Protein AF-A0A9X3CDD6-F1 (afdb_monomer_lite)

pLDDT: mean 77.13, std 16.92, range [41.84, 98.0]

Foldseek 3Di:
DPDVVPVVVVVPDPPPLLDKDKDFDPDQDFDDDQVSVQVVCCVPPVVFPDKDFDDKDADQFGIKTKIWGDDPNHTDLQWIKIFGAGNRRGTGMMITRHDQNDDDVNHRDDPPCSVDVPPPDPPDDPPLVQFDFDFDFDFDDDVDVCVVVVHDDDPDDDDDPVVDPDDDDTDTDGDGDGHHD

Sequence (181 aa):
MSKLCSAIALSIVSLPALCGEWDYPAGNETVSDSAAAENYVEIHYPELEGVSHRYTTESHLGFQYNFDITDDGEYKHQRTIVVHTDKSGLVQRIYKSFADTILINGEPSTSAELEAPRRLKAEEPPELSSGTLVTATVNIVDPDLRTMDKMDAPDSPWTDVSDYPNAAQFNDAEVEVLARV

Radius of gyration: 28.82 Å; chains: 1; bounding box: 64×60×73 Å

Secondary structure (DSSP, 8-state):
--SSSSSSTTSS------PPEEE---S--B--SHHHHHHHHHHH-TT-SEEEEEEEEEETTEEEEEEEEEETTEEEEEEEEEEEE-TT-BEEEEEEE-S---EETTEEP--HHHHS------SSSPPTTTSEEEEEEEEE--S-HHHHTTPPPPSS---SGGGSSS---PEEEEEEEEE--

Structure (mmCIF, N/CA/C/O backbone):
data_AF-A0A9X3CDD6-F1
#
_entry.id   AF-A0A9X3CDD6-F1
#
loop_
_atom_site.group_PDB
_atom_site.id
_atom_site.type_symbol
_atom_site.label_atom_id
_atom_site.label_alt_id
_atom_site.label_comp_id
_atom_site.label_asym_id
_atom_site.label_entity_id
_atom_site.label_seq_id
_atom_site.pdbx_PDB_ins_code
_atom_site.Cartn_x
_atom_site.Cartn_y
_atom_site.Cartn_z
_atom_site.occupancy
_atom_site.B_iso_or_equiv
_atom_site.auth_seq_id
_atom_site.auth_comp_id
_atom_site.auth_asym_id
_atom_site.auth_atom_id
_atom_site.pdbx_PDB_model_num
ATOM 1 N N . MET A 1 1 ? 23.850 -50.159 -20.292 1.00 47.03 1 MET A N 1
ATOM 2 C CA . MET A 1 1 ? 23.755 -48.681 -20.308 1.00 47.03 1 MET A CA 1
ATOM 3 C C . MET A 1 1 ? 22.336 -48.282 -20.691 1.00 47.03 1 MET A C 1
ATOM 5 O O . MET A 1 1 ? 22.040 -48.304 -21.869 1.00 47.03 1 MET A O 1
ATOM 9 N N . SER A 1 2 ? 21.436 -48.029 -19.732 1.00 51.66 2 SER A N 1
ATOM 10 C CA . SER A 1 2 ? 20.083 -47.492 -20.028 1.00 51.66 2 SER A CA 1
ATOM 11 C C . SER A 1 2 ? 19.316 -47.067 -18.759 1.00 51.66 2 SER A C 1
ATOM 13 O O . SER A 1 2 ? 18.102 -47.217 -18.673 1.00 51.66 2 SER A O 1
ATOM 15 N N . LYS A 1 3 ? 20.008 -46.605 -17.711 1.00 46.38 3 LYS A N 1
ATOM 16 C CA . LYS A 1 3 ? 19.346 -46.042 -16.514 1.00 46.38 3 LYS A CA 1
ATOM 17 C C . LYS A 1 3 ? 19.830 -44.636 -16.150 1.00 46.38 3 LYS A C 1
ATOM 19 O O . LYS A 1 3 ? 19.277 -44.036 -15.242 1.00 46.38 3 LYS A O 1
ATOM 24 N N . LEU A 1 4 ? 20.803 -44.089 -16.891 1.00 43.09 4 LEU A N 1
ATOM 25 C CA . LEU A 1 4 ? 21.252 -42.702 -16.725 1.00 43.09 4 LEU A CA 1
ATOM 26 C C . LEU A 1 4 ? 20.415 -41.688 -17.525 1.00 43.09 4 LEU A C 1
ATOM 28 O O . LEU A 1 4 ? 20.396 -40.517 -17.172 1.00 43.09 4 LEU A O 1
ATOM 32 N N . CYS A 1 5 ? 19.696 -42.115 -18.569 1.00 45.00 5 CYS A N 1
ATOM 33 C CA . CYS A 1 5 ? 18.954 -41.183 -19.428 1.00 45.00 5 CYS A CA 1
ATOM 34 C C . CYS A 1 5 ? 17.586 -40.761 -18.866 1.00 45.00 5 CYS A C 1
ATOM 36 O O . CYS A 1 5 ? 17.024 -39.786 -19.348 1.00 45.00 5 CYS A O 1
ATOM 38 N N . SER A 1 6 ? 17.054 -41.441 -17.843 1.00 48.88 6 SER A N 1
ATOM 39 C CA . SER A 1 6 ? 15.728 -41.110 -17.290 1.00 48.88 6 SER A CA 1
ATOM 40 C C . SER A 1 6 ? 15.746 -40.015 -16.221 1.00 48.88 6 SER A C 1
ATOM 42 O O . SER A 1 6 ? 14.709 -39.413 -15.978 1.00 48.88 6 SER A O 1
ATOM 44 N N . ALA A 1 7 ? 16.894 -39.729 -15.596 1.00 44.03 7 ALA A N 1
ATOM 45 C CA . ALA A 1 7 ? 16.981 -38.717 -14.536 1.00 44.03 7 ALA A CA 1
ATOM 46 C C . ALA A 1 7 ? 17.206 -37.286 -15.066 1.00 44.03 7 ALA A C 1
ATOM 48 O O . ALA A 1 7 ? 16.973 -36.330 -14.339 1.00 44.03 7 ALA A O 1
ATOM 49 N N . ILE A 1 8 ? 17.618 -37.132 -16.331 1.00 50.69 8 ILE A N 1
ATOM 50 C CA . ILE A 1 8 ? 17.860 -35.821 -16.970 1.00 50.69 8 ILE A CA 1
ATOM 51 C C . ILE A 1 8 ? 16.583 -35.281 -17.647 1.00 50.69 8 ILE A C 1
ATOM 53 O O . ILE A 1 8 ? 16.445 -34.085 -17.875 1.00 50.69 8 ILE A O 1
ATOM 57 N N . ALA A 1 9 ? 15.598 -36.140 -17.925 1.00 48.00 9 ALA A N 1
ATOM 58 C CA . ALA A 1 9 ? 14.339 -35.719 -18.543 1.00 48.00 9 ALA A CA 1
ATOM 59 C C . ALA A 1 9 ? 13.386 -34.992 -17.570 1.00 48.00 9 ALA A C 1
ATOM 61 O O . ALA A 1 9 ? 12.450 -34.342 -18.022 1.00 48.00 9 ALA A O 1
ATOM 62 N N . LEU A 1 10 ? 13.628 -35.067 -16.254 1.00 45.59 10 LEU A N 1
ATOM 63 C CA . LEU A 1 10 ? 12.810 -34.410 -15.224 1.00 45.59 10 LEU A CA 1
ATOM 64 C C . LEU A 1 10 ? 13.442 -33.117 -14.673 1.00 45.59 10 LEU A C 1
ATOM 66 O O . LEU A 1 10 ? 13.078 -32.665 -13.594 1.00 45.59 10 LEU A O 1
ATOM 70 N N . SER A 1 11 ? 14.409 -32.534 -15.385 1.00 45.50 11 SER A N 1
ATOM 71 C CA . SER A 1 11 ? 15.000 -31.225 -15.061 1.00 45.50 11 SER A CA 1
ATOM 72 C C . SER A 1 11 ? 14.693 -30.159 -16.117 1.00 45.50 11 SER A C 1
ATOM 74 O O . SER A 1 11 ? 15.300 -29.092 -16.115 1.00 45.50 11 SER A O 1
ATOM 76 N N . ILE A 1 12 ? 13.780 -30.444 -17.049 1.00 51.97 12 ILE A N 1
ATOM 77 C CA . ILE A 1 12 ? 13.442 -29.544 -18.150 1.00 51.97 12 ILE A CA 1
ATOM 78 C C . ILE A 1 12 ? 12.072 -28.923 -17.850 1.00 51.97 12 ILE A C 1
ATOM 80 O O . ILE A 1 12 ? 11.043 -29.586 -17.931 1.00 51.97 12 ILE A O 1
ATOM 84 N N . VAL A 1 13 ? 12.118 -27.624 -17.527 1.00 51.47 13 VAL A N 1
ATOM 85 C CA . VAL A 1 13 ? 11.004 -26.667 -17.389 1.00 51.47 13 VAL A CA 1
ATOM 86 C C . VAL A 1 13 ? 10.286 -26.640 -16.029 1.00 51.47 13 VAL A C 1
ATOM 88 O O . VAL A 1 13 ? 9.064 -26.709 -15.951 1.00 51.47 13 VAL A O 1
ATOM 91 N N . SER A 1 14 ? 11.018 -26.396 -14.939 1.00 41.84 14 SER A N 1
ATOM 92 C CA . SER A 1 14 ? 10.481 -25.479 -13.924 1.00 41.84 14 SER A CA 1
ATOM 93 C C . SER A 1 14 ? 10.740 -24.060 -14.432 1.00 41.84 14 SER A C 1
ATOM 95 O O . SER A 1 14 ? 11.769 -23.464 -14.114 1.00 41.84 14 SER A O 1
ATOM 97 N N . LEU A 1 15 ? 9.867 -23.539 -15.301 1.00 50.75 15 LEU A N 1
ATOM 98 C CA . LEU A 1 15 ? 9.851 -22.092 -15.515 1.00 50.75 15 LEU A CA 1
ATOM 99 C C . LEU A 1 15 ? 9.583 -21.481 -14.138 1.00 50.75 15 LEU A C 1
ATOM 101 O O . LEU A 1 15 ? 8.607 -21.898 -13.504 1.00 50.75 15 LEU A O 1
ATOM 105 N N . PRO A 1 16 ? 10.439 -20.580 -13.627 1.00 47.03 16 PRO A N 1
ATOM 106 C CA . PRO A 1 16 ? 10.071 -19.833 -12.442 1.00 47.03 16 PRO A CA 1
ATOM 107 C C . PRO A 1 16 ? 8.753 -19.144 -12.783 1.00 47.03 16 PRO A C 1
ATOM 109 O O . PRO A 1 16 ? 8.671 -18.384 -13.748 1.00 47.03 16 PRO A O 1
ATOM 112 N N . ALA A 1 17 ? 7.694 -19.470 -12.045 1.00 47.78 17 ALA A N 1
ATOM 113 C CA . ALA A 1 17 ? 6.556 -18.580 -11.992 1.00 47.78 17 ALA A CA 1
ATOM 114 C C . ALA A 1 17 ? 7.130 -17.269 -11.450 1.00 47.78 17 ALA A C 1
ATOM 116 O O . ALA A 1 17 ? 7.539 -17.223 -10.292 1.00 47.78 17 ALA A O 1
ATOM 117 N N . LEU A 1 18 ? 7.273 -16.265 -12.316 1.00 58.97 18 LEU A N 1
ATOM 118 C CA . LEU A 1 18 ? 7.696 -14.921 -11.940 1.00 58.97 18 LEU A CA 1
ATOM 119 C C . LEU A 1 18 ? 6.537 -14.316 -11.147 1.00 58.97 18 LEU A C 1
ATOM 121 O O . LEU A 1 18 ? 5.668 -13.644 -11.693 1.00 58.97 18 LEU A O 1
ATOM 125 N N . CYS A 1 19 ? 6.437 -14.707 -9.880 1.00 64.00 19 CYS A N 1
ATOM 126 C CA . CYS A 1 19 ? 5.509 -14.133 -8.929 1.00 64.00 19 CYS A CA 1
ATOM 127 C C . CYS A 1 19 ? 6.158 -12.916 -8.270 1.00 64.00 19 CYS A C 1
ATOM 129 O O . CYS A 1 19 ? 7.361 -12.694 -8.397 1.00 64.00 19 CYS A O 1
ATOM 131 N N . GLY A 1 20 ? 5.353 -12.130 -7.559 1.00 81.00 20 GLY A N 1
ATOM 132 C CA . GLY A 1 20 ? 5.891 -11.041 -6.761 1.00 81.00 20 GLY A CA 1
ATOM 133 C C . GLY A 1 20 ? 6.902 -11.542 -5.726 1.00 81.00 20 GLY A C 1
ATOM 134 O O . GLY A 1 20 ? 6.662 -12.524 -5.019 1.00 81.00 20 GLY A O 1
ATOM 135 N N . GLU A 1 21 ? 8.024 -10.843 -5.642 1.00 89.38 21 GLU A N 1
ATOM 136 C CA . GLU A 1 21 ? 9.136 -11.111 -4.741 1.00 89.38 21 GLU A CA 1
ATOM 137 C C . GLU A 1 21 ? 9.095 -10.168 -3.532 1.00 89.38 21 GLU A C 1
ATOM 139 O O . GLU A 1 21 ? 8.518 -9.077 -3.581 1.00 89.38 21 GLU A O 1
ATOM 144 N N . TRP A 1 22 ? 9.727 -10.600 -2.439 1.00 92.50 22 TRP A N 1
ATOM 145 C CA . TRP A 1 22 ? 9.882 -9.810 -1.220 1.00 92.50 22 TRP A CA 1
ATOM 146 C C . TRP A 1 22 ? 11.357 -9.605 -0.903 1.00 92.50 22 TRP A C 1
ATOM 148 O O . TRP A 1 22 ? 12.066 -10.576 -0.632 1.00 92.50 22 TRP A O 1
ATOM 158 N N . ASP A 1 23 ? 11.777 -8.347 -0.840 1.00 93.31 23 ASP A N 1
ATOM 159 C CA . ASP A 1 23 ? 13.086 -7.964 -0.322 1.00 93.31 23 ASP A CA 1
ATOM 160 C C . ASP A 1 23 ? 12.955 -7.477 1.128 1.00 93.31 23 ASP A C 1
ATOM 162 O O . ASP A 1 23 ? 11.988 -6.805 1.499 1.00 93.31 23 ASP A O 1
ATOM 166 N N . TYR A 1 24 ? 13.949 -7.805 1.954 1.00 92.44 24 TYR A N 1
ATOM 167 C CA . TYR A 1 24 ? 14.032 -7.409 3.363 1.00 92.44 24 TYR A CA 1
ATOM 168 C C . TYR A 1 24 ? 15.339 -6.641 3.587 1.00 92.44 24 TYR A C 1
ATOM 170 O O . TYR A 1 24 ? 16.375 -7.268 3.831 1.00 92.44 24 TYR A O 1
ATOM 178 N N . PRO A 1 25 ? 15.332 -5.303 3.459 1.00 89.56 25 PRO A N 1
ATOM 179 C CA . PRO A 1 25 ? 16.531 -4.499 3.643 1.00 89.56 25 PRO A CA 1
ATOM 180 C C . PRO A 1 25 ? 17.111 -4.700 5.037 1.00 89.56 25 PRO A C 1
ATOM 182 O O . PRO A 1 25 ? 16.404 -4.634 6.038 1.00 89.56 25 PRO A O 1
ATOM 185 N N . ALA A 1 26 ? 18.421 -4.915 5.108 1.00 77.19 26 ALA A N 1
ATOM 186 C CA . ALA A 1 26 ? 19.133 -5.025 6.380 1.00 77.19 26 ALA A CA 1
ATOM 187 C C . ALA A 1 26 ? 19.512 -3.652 6.980 1.00 77.19 26 ALA A C 1
ATOM 189 O O . ALA A 1 26 ? 20.134 -3.597 8.040 1.00 77.19 26 ALA A O 1
ATOM 190 N N . GLY A 1 27 ? 19.217 -2.556 6.271 1.00 76.31 27 GLY A N 1
ATOM 191 C CA . GLY A 1 27 ? 19.628 -1.196 6.616 1.00 76.31 27 GLY A CA 1
ATOM 192 C C . GLY A 1 27 ? 18.634 -0.453 7.508 1.00 76.31 27 GLY A C 1
ATOM 193 O O . GLY A 1 27 ? 17.473 -0.828 7.619 1.00 76.31 27 GLY A O 1
ATOM 194 N N . ASN A 1 28 ? 19.099 0.654 8.096 1.00 86.25 28 ASN A N 1
ATOM 195 C CA . ASN A 1 28 ? 18.268 1.564 8.892 1.00 86.25 28 ASN A CA 1
ATOM 196 C C . ASN A 1 28 ? 17.817 2.796 8.090 1.00 86.25 28 ASN A C 1
ATOM 198 O O . ASN A 1 28 ? 17.765 3.909 8.616 1.00 86.25 28 ASN A O 1
ATOM 202 N N . GLU A 1 29 ? 17.575 2.615 6.796 1.00 94.12 29 GLU A N 1
ATOM 203 C CA . GLU A 1 29 ? 17.144 3.703 5.925 1.00 94.12 29 GLU A CA 1
ATOM 204 C C . GLU A 1 29 ? 15.708 4.099 6.253 1.00 94.12 29 GLU A C 1
ATOM 206 O O . GLU A 1 29 ? 14.838 3.251 6.467 1.00 94.12 29 GLU A O 1
ATOM 211 N N . THR A 1 30 ? 15.470 5.404 6.311 1.00 95.44 30 THR A N 1
ATOM 212 C CA . THR A 1 30 ? 14.158 5.960 6.608 1.00 95.44 30 THR A CA 1
ATOM 213 C C . THR A 1 30 ? 13.633 6.756 5.427 1.00 95.44 30 THR A C 1
ATOM 215 O O . THR A 1 30 ? 14.368 7.463 4.741 1.00 95.44 30 THR A O 1
ATOM 218 N N . VAL A 1 31 ? 12.328 6.652 5.216 1.00 95.94 31 VAL A N 1
ATOM 219 C CA . VAL A 1 31 ? 11.577 7.375 4.193 1.00 95.94 31 VAL A CA 1
ATOM 220 C C . VAL A 1 31 ? 10.363 8.013 4.848 1.00 95.94 31 VAL A C 1
ATOM 222 O O . VAL A 1 31 ? 9.486 7.340 5.393 1.00 95.94 31 VAL A O 1
ATOM 225 N N . SER A 1 32 ? 10.360 9.345 4.843 1.00 92.12 32 SER A N 1
ATOM 226 C CA . SER A 1 32 ? 9.392 10.187 5.552 1.00 92.12 32 SER A CA 1
ATOM 227 C C . SER A 1 32 ? 8.158 10.543 4.730 1.00 92.12 32 SER A C 1
ATOM 229 O O . SER A 1 32 ? 7.157 10.974 5.297 1.00 92.12 32 SER A O 1
ATOM 231 N N . ASP A 1 33 ? 8.234 10.402 3.409 1.00 95.31 33 ASP A N 1
ATOM 232 C CA . ASP A 1 33 ? 7.209 10.838 2.468 1.00 95.31 33 ASP A CA 1
ATOM 233 C C . ASP A 1 33 ? 7.355 10.123 1.114 1.00 95.31 33 ASP A C 1
ATOM 235 O O . ASP A 1 33 ? 8.265 9.316 0.906 1.00 95.31 33 ASP A O 1
ATOM 239 N N . SER A 1 34 ? 6.429 10.406 0.194 1.00 95.44 34 SER A N 1
ATOM 240 C CA . SER A 1 34 ? 6.387 9.781 -1.129 1.00 95.44 34 SER A CA 1
ATOM 241 C C . SER A 1 34 ? 7.589 10.125 -2.005 1.00 95.44 34 SER A C 1
ATOM 243 O O . SER A 1 34 ? 8.035 9.255 -2.742 1.00 95.44 34 SER A O 1
ATOM 245 N N . ALA A 1 35 ? 8.134 11.343 -1.918 1.00 96.62 35 ALA A N 1
ATOM 246 C CA . ALA A 1 35 ? 9.286 11.749 -2.724 1.00 96.62 35 ALA A CA 1
ATOM 247 C C . ALA A 1 35 ? 10.563 11.046 -2.246 1.00 96.62 35 ALA A C 1
ATOM 249 O O . ALA A 1 35 ? 11.351 10.555 -3.051 1.00 96.62 35 ALA A O 1
ATOM 250 N N . ALA A 1 36 ? 10.739 10.933 -0.928 1.00 97.19 36 ALA A N 1
ATOM 251 C CA . ALA A 1 36 ? 11.817 10.151 -0.345 1.00 97.19 36 ALA A CA 1
ATOM 252 C C . ALA A 1 36 ? 11.687 8.663 -0.715 1.00 97.19 36 ALA A C 1
ATOM 254 O O . ALA A 1 36 ? 12.690 8.021 -1.018 1.00 97.19 36 ALA A O 1
ATOM 255 N N . ALA A 1 37 ? 10.465 8.118 -0.705 1.00 97.25 37 ALA A N 1
ATOM 256 C CA . ALA A 1 37 ? 10.203 6.735 -1.093 1.00 97.25 37 ALA A CA 1
ATOM 2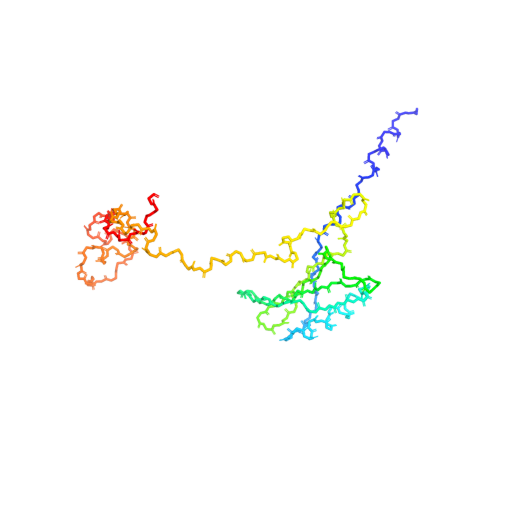57 C C . ALA A 1 37 ? 10.465 6.475 -2.585 1.00 97.25 37 ALA A C 1
ATOM 259 O O . ALA A 1 37 ? 11.008 5.427 -2.917 1.00 97.25 37 ALA A O 1
ATOM 260 N N . GLU A 1 38 ? 10.141 7.422 -3.467 1.00 97.00 38 GLU A N 1
ATOM 261 C CA . GLU A 1 38 ? 10.470 7.347 -4.897 1.00 97.00 38 GLU A CA 1
ATOM 262 C C . GLU A 1 38 ? 11.986 7.304 -5.105 1.00 97.00 38 GLU A C 1
ATOM 264 O O . GLU A 1 38 ? 12.502 6.351 -5.682 1.00 97.00 38 GLU A O 1
ATOM 269 N N . ASN A 1 39 ? 12.714 8.246 -4.500 1.00 96.50 39 ASN A N 1
ATOM 270 C CA . ASN A 1 39 ? 14.176 8.280 -4.552 1.00 96.50 39 ASN A CA 1
ATOM 271 C C . ASN A 1 39 ? 14.817 7.016 -3.941 1.00 96.50 39 ASN A C 1
ATOM 273 O O . ASN A 1 39 ? 15.848 6.550 -4.417 1.00 96.50 39 ASN A O 1
ATOM 277 N N . TYR A 1 40 ? 14.218 6.430 -2.898 1.00 96.88 40 TYR A N 1
ATOM 278 C CA . TYR A 1 40 ? 14.658 5.137 -2.367 1.00 96.88 40 TYR A CA 1
ATOM 279 C C . TYR A 1 40 ? 14.555 4.038 -3.433 1.00 96.88 40 TYR A C 1
ATOM 281 O O . TYR A 1 40 ? 15.507 3.286 -3.632 1.00 96.88 40 TYR A O 1
ATOM 289 N N . VAL A 1 41 ? 13.429 3.954 -4.148 1.00 96.81 41 VAL A N 1
ATOM 290 C CA . VAL A 1 41 ? 13.260 2.965 -5.220 1.00 96.81 41 VAL A CA 1
ATOM 291 C C . VAL A 1 41 ? 14.271 3.195 -6.344 1.00 96.81 41 VAL A C 1
ATOM 293 O O . VAL A 1 41 ? 14.924 2.240 -6.749 1.00 96.81 41 VAL A O 1
ATOM 296 N N . GLU A 1 42 ? 14.460 4.435 -6.797 1.00 95.06 42 GLU A N 1
ATOM 297 C CA . GLU A 1 42 ? 15.414 4.768 -7.868 1.00 95.06 42 GLU A CA 1
ATOM 298 C C . GLU A 1 42 ? 16.861 4.376 -7.524 1.00 95.06 42 GLU A C 1
ATOM 300 O O . GLU A 1 42 ? 17.617 3.934 -8.389 1.00 95.06 42 GLU A O 1
ATOM 305 N N . ILE A 1 43 ? 17.256 4.511 -6.254 1.00 95.00 43 ILE A N 1
ATOM 306 C CA . ILE A 1 43 ? 18.601 4.149 -5.788 1.00 95.00 43 ILE A CA 1
ATOM 307 C C . ILE A 1 43 ? 18.785 2.629 -5.713 1.00 95.00 43 ILE A C 1
ATOM 309 O O . ILE A 1 43 ? 19.846 2.122 -6.086 1.00 95.00 43 ILE A O 1
ATOM 313 N N . HIS A 1 44 ? 17.792 1.905 -5.188 1.00 95.19 44 HIS A N 1
ATOM 314 C CA . HIS A 1 44 ? 17.919 0.475 -4.873 1.00 95.19 44 HIS A CA 1
ATOM 315 C C . HIS A 1 44 ? 17.489 -0.456 -6.013 1.00 95.19 44 HIS A C 1
ATOM 317 O O . HIS A 1 44 ? 17.909 -1.612 -6.026 1.00 95.19 44 HIS A O 1
ATOM 323 N N . TYR A 1 45 ? 16.714 0.047 -6.976 1.00 94.44 45 TYR A N 1
ATOM 324 C CA . TYR A 1 45 ? 16.227 -0.684 -8.151 1.00 94.44 45 TYR A CA 1
ATOM 325 C C . TYR A 1 45 ? 16.544 0.081 -9.450 1.00 94.44 45 TYR A C 1
ATOM 327 O O . TYR A 1 45 ? 15.630 0.467 -10.185 1.00 94.44 45 TYR A O 1
ATOM 335 N N . PRO A 1 46 ? 17.835 0.335 -9.748 1.00 93.25 46 PRO A N 1
ATOM 336 C CA . PRO A 1 46 ? 18.259 1.148 -10.891 1.00 93.25 46 PRO A CA 1
ATOM 337 C C . PRO A 1 46 ? 17.951 0.512 -12.255 1.00 93.25 46 PRO A C 1
ATOM 339 O O . PRO A 1 46 ? 18.131 1.153 -13.287 1.00 93.25 46 PRO A O 1
ATOM 342 N N . GLU A 1 47 ? 17.539 -0.757 -12.287 1.00 91.00 47 GLU A N 1
ATOM 343 C CA . GLU A 1 47 ? 17.057 -1.439 -13.486 1.00 91.00 47 GLU A CA 1
ATOM 344 C C . GLU A 1 47 ? 15.693 -0.937 -13.976 1.00 91.00 47 GLU A C 1
ATOM 346 O O . GLU A 1 47 ? 15.313 -1.232 -15.107 1.00 91.00 47 GLU A O 1
ATOM 351 N N . LEU A 1 48 ? 14.948 -0.211 -13.139 1.00 90.12 48 LEU A N 1
ATOM 352 C CA . LEU A 1 48 ? 13.676 0.389 -13.519 1.00 90.12 48 LEU A CA 1
ATOM 353 C C . LEU A 1 48 ? 13.934 1.707 -14.253 1.00 90.12 48 LEU A C 1
ATOM 355 O O . LEU A 1 48 ? 14.539 2.622 -13.702 1.00 90.12 48 LEU A O 1
ATOM 359 N N . GLU A 1 49 ? 13.454 1.820 -15.492 1.00 86.69 49 GLU A N 1
ATOM 360 C CA . GLU A 1 49 ? 13.659 3.031 -16.298 1.00 86.69 49 GLU A CA 1
ATOM 361 C C . GLU A 1 49 ? 12.820 4.219 -15.815 1.00 86.69 49 GLU A C 1
ATOM 363 O O . GLU A 1 49 ? 13.263 5.366 -15.882 1.00 86.69 49 GLU A O 1
ATOM 368 N N . GLY A 1 50 ? 11.606 3.953 -15.329 1.00 90.69 50 GLY A N 1
ATOM 369 C CA . GLY A 1 50 ? 10.723 4.968 -14.780 1.00 90.69 50 GLY A CA 1
ATOM 370 C C . GLY A 1 50 ? 9.897 4.430 -13.625 1.00 90.69 50 GLY A C 1
ATOM 371 O O . GLY A 1 50 ? 9.242 3.391 -13.731 1.00 90.69 50 GLY A O 1
ATOM 372 N N . VAL A 1 51 ? 9.898 5.177 -12.528 1.00 94.50 51 VAL A N 1
ATOM 373 C CA . VAL A 1 51 ? 9.091 4.914 -11.341 1.00 94.50 51 VAL A CA 1
ATOM 374 C C . VAL A 1 51 ? 8.363 6.201 -11.001 1.00 94.50 51 VAL A C 1
ATOM 376 O O . VAL A 1 51 ? 8.959 7.270 -11.005 1.00 94.50 51 VAL A O 1
ATOM 379 N N . SER A 1 52 ? 7.068 6.109 -10.726 1.00 94.12 52 SER A N 1
ATOM 380 C CA . SER A 1 52 ? 6.286 7.265 -10.294 1.00 94.12 52 SER A CA 1
ATOM 381 C C . SER A 1 52 ? 5.353 6.882 -9.164 1.00 94.12 52 SER A C 1
ATOM 383 O O . SER A 1 52 ? 4.669 5.854 -9.238 1.00 94.12 52 SER A O 1
ATOM 385 N N . HIS A 1 53 ? 5.300 7.705 -8.119 1.00 94.56 53 HIS A N 1
ATOM 386 C CA . HIS A 1 53 ? 4.356 7.511 -7.022 1.00 94.56 53 HIS A CA 1
ATOM 387 C C . HIS A 1 53 ? 2.906 7.421 -7.527 1.00 94.56 53 HIS A C 1
ATOM 389 O O . HIS A 1 53 ? 2.427 8.298 -8.245 1.00 94.56 53 HIS A O 1
ATOM 395 N N . ARG A 1 54 ? 2.195 6.362 -7.118 1.00 91.94 54 ARG A N 1
ATOM 396 C CA . ARG A 1 54 ? 0.779 6.139 -7.450 1.00 91.94 54 ARG A CA 1
ATOM 397 C C . ARG A 1 54 ? -0.132 6.563 -6.303 1.00 91.94 54 ARG A C 1
ATOM 399 O O . ARG A 1 54 ? -1.059 7.349 -6.481 1.00 91.94 54 ARG A O 1
ATOM 406 N N . TYR A 1 55 ? 0.099 6.004 -5.116 1.00 92.88 55 TYR A N 1
ATOM 407 C CA . TYR A 1 55 ? -0.613 6.361 -3.889 1.00 92.88 55 TYR A CA 1
ATOM 408 C C . TYR A 1 55 ? 0.134 5.861 -2.649 1.00 92.88 55 TYR A C 1
ATOM 410 O O . TYR A 1 55 ? 0.992 4.978 -2.711 1.00 92.88 55 TYR A O 1
ATOM 418 N N . THR A 1 56 ? -0.250 6.397 -1.492 1.00 94.12 56 THR A N 1
ATOM 419 C CA . THR A 1 56 ? 0.220 5.928 -0.185 1.00 94.12 56 THR A CA 1
ATOM 420 C C . THR A 1 56 ? -0.957 5.406 0.625 1.00 94.12 56 THR A C 1
ATOM 422 O O . THR A 1 56 ? -2.004 6.052 0.685 1.00 94.12 56 THR A O 1
ATOM 425 N N . THR A 1 57 ? -0.789 4.255 1.270 1.00 92.62 57 THR A N 1
ATOM 426 C CA . THR A 1 57 ? -1.722 3.766 2.291 1.00 92.62 57 THR A CA 1
ATOM 427 C C . THR A 1 57 ? -1.043 3.715 3.650 1.00 92.62 57 THR A C 1
ATOM 429 O O . THR A 1 57 ? 0.162 3.496 3.767 1.00 92.62 57 THR A O 1
ATOM 432 N N . GLU A 1 58 ? -1.831 3.921 4.700 1.00 94.88 58 GLU A N 1
ATOM 433 C CA . GLU A 1 58 ? -1.383 3.794 6.081 1.00 94.88 58 GLU A CA 1
ATOM 434 C C . GLU A 1 58 ? -2.108 2.619 6.741 1.00 94.88 58 GLU A C 1
ATOM 436 O O . GLU A 1 58 ? -3.321 2.455 6.619 1.00 94.88 58 GLU A O 1
ATOM 441 N N . SER A 1 59 ? -1.350 1.798 7.460 1.00 89.44 59 SER A N 1
ATOM 442 C CA . SER A 1 59 ? -1.850 0.700 8.286 1.00 89.44 59 SER A CA 1
ATOM 443 C C . SER A 1 59 ? -1.402 0.887 9.734 1.00 89.44 59 SER A C 1
ATOM 445 O O . SER A 1 59 ? -0.562 1.739 10.027 1.00 89.44 59 SER A O 1
ATOM 447 N N . HIS A 1 60 ? -1.883 0.049 10.654 1.00 90.81 60 HIS A N 1
ATOM 448 C CA . HIS A 1 60 ? -1.372 0.040 12.031 1.00 90.81 60 HIS A CA 1
ATOM 449 C C . HIS A 1 60 ? 0.134 -0.244 12.122 1.00 90.81 60 HIS A C 1
ATOM 451 O O . HIS A 1 60 ? 0.769 0.207 13.071 1.00 90.81 60 HIS A O 1
ATOM 457 N N . LEU A 1 61 ? 0.706 -0.937 11.134 1.00 89.62 61 LEU A N 1
ATOM 458 C CA . LEU A 1 61 ? 2.120 -1.310 11.121 1.00 89.62 61 LEU A CA 1
ATOM 459 C C . LEU A 1 61 ? 3.031 -0.217 10.547 1.00 89.62 61 LEU A C 1
ATOM 461 O O . LEU A 1 61 ? 4.223 -0.247 10.816 1.00 89.62 61 LEU A O 1
ATOM 465 N N . GLY A 1 62 ? 2.486 0.752 9.806 1.00 95.44 62 GLY A N 1
ATOM 466 C CA . GLY A 1 62 ? 3.258 1.793 9.126 1.00 95.44 62 GLY A CA 1
ATOM 467 C C . GLY A 1 62 ? 2.683 2.148 7.759 1.00 95.44 62 GLY A C 1
ATOM 468 O O . GLY A 1 62 ? 1.483 1.944 7.527 1.00 95.44 62 GLY A O 1
ATOM 469 N N . PHE A 1 63 ? 3.521 2.679 6.871 1.00 97.44 63 PHE A N 1
ATOM 470 C CA . PHE A 1 63 ? 3.108 3.212 5.570 1.00 97.44 63 PHE A CA 1
ATOM 471 C C . PHE A 1 63 ? 3.472 2.269 4.423 1.00 97.44 63 PHE A C 1
ATOM 473 O O . PHE A 1 63 ? 4.382 1.447 4.529 1.00 97.44 63 PHE A O 1
ATOM 480 N N . GLN A 1 64 ? 2.725 2.369 3.326 1.00 97.75 64 GLN A N 1
ATOM 481 C CA . GLN A 1 64 ? 2.970 1.630 2.091 1.00 97.75 64 GLN A CA 1
ATOM 482 C C . GLN A 1 64 ? 2.936 2.612 0.926 1.00 97.75 64 GLN A C 1
ATOM 484 O O . GLN A 1 64 ? 1.886 3.183 0.620 1.00 97.75 64 GLN A O 1
ATOM 489 N N . TYR A 1 65 ? 4.078 2.805 0.282 1.00 97.69 65 TYR A N 1
ATOM 490 C CA . TYR A 1 65 ? 4.220 3.666 -0.885 1.00 97.69 65 TYR A CA 1
ATOM 491 C C . TYR A 1 65 ? 4.163 2.789 -2.128 1.00 97.69 65 TYR A C 1
ATOM 493 O O . TYR A 1 65 ? 4.989 1.893 -2.276 1.00 97.69 65 TYR A O 1
ATOM 501 N N . ASN A 1 66 ? 3.148 2.995 -2.967 1.00 95.94 66 ASN A N 1
ATOM 502 C CA . ASN A 1 66 ? 2.893 2.184 -4.155 1.00 95.94 66 ASN A CA 1
ATOM 503 C C . ASN A 1 66 ? 3.314 2.978 -5.387 1.00 95.94 66 ASN A C 1
ATOM 505 O O . ASN A 1 66 ? 2.989 4.166 -5.486 1.00 95.94 66 ASN A O 1
ATOM 509 N N . PHE A 1 67 ? 3.987 2.313 -6.320 1.00 95.56 67 PHE A N 1
ATOM 510 C CA . PHE A 1 67 ? 4.536 2.950 -7.508 1.00 95.56 67 PHE A CA 1
ATOM 511 C C . PHE A 1 67 ? 4.069 2.265 -8.788 1.00 95.56 67 PHE A C 1
ATOM 513 O O . PHE A 1 67 ? 3.930 1.037 -8.851 1.00 95.56 67 PHE A O 1
ATOM 520 N N . ASP A 1 68 ? 3.859 3.098 -9.799 1.00 93.38 68 ASP A N 1
ATOM 521 C CA . ASP A 1 68 ? 3.691 2.694 -11.185 1.00 93.38 68 ASP A CA 1
ATOM 522 C C . ASP A 1 68 ? 5.065 2.595 -11.856 1.00 93.38 68 ASP A C 1
ATOM 524 O O . ASP A 1 68 ? 5.967 3.382 -11.559 1.00 93.38 68 ASP A O 1
ATOM 528 N N . ILE A 1 69 ? 5.216 1.616 -12.751 1.00 93.44 69 ILE A N 1
ATOM 529 C CA . ILE A 1 69 ? 6.466 1.354 -13.469 1.00 93.44 69 ILE A CA 1
ATOM 530 C C . ILE A 1 69 ? 6.277 1.689 -14.946 1.00 93.44 69 ILE A C 1
ATOM 532 O O . ILE A 1 69 ? 5.297 1.279 -15.571 1.00 93.44 69 ILE A O 1
ATOM 536 N N . THR A 1 70 ? 7.235 2.423 -15.497 1.00 93.50 70 THR A N 1
ATOM 537 C CA . THR A 1 70 ? 7.350 2.737 -16.922 1.00 93.50 70 THR A CA 1
ATOM 538 C C . THR A 1 70 ? 8.629 2.107 -17.465 1.00 93.50 70 THR A C 1
ATOM 540 O O . THR A 1 70 ? 9.667 2.151 -16.809 1.00 93.50 70 THR A O 1
ATOM 543 N N . ASP A 1 71 ? 8.542 1.513 -18.649 1.00 89.62 71 ASP A N 1
ATOM 544 C CA . ASP A 1 71 ? 9.642 0.826 -19.335 1.00 89.62 71 ASP A CA 1
ATOM 545 C C . ASP A 1 71 ? 9.536 1.148 -20.834 1.00 89.62 71 ASP A C 1
ATOM 547 O O . ASP A 1 71 ? 8.453 1.018 -21.413 1.00 89.62 71 ASP A O 1
ATOM 551 N N . ASP A 1 72 ? 10.613 1.662 -21.428 1.00 88.00 72 ASP A N 1
ATOM 552 C CA . ASP A 1 72 ? 10.685 2.271 -22.766 1.00 88.00 72 ASP A CA 1
ATOM 553 C C . ASP A 1 72 ? 9.623 3.367 -23.003 1.00 88.00 72 ASP A C 1
ATOM 555 O O . ASP A 1 72 ? 8.975 3.461 -24.045 1.00 88.00 72 ASP A O 1
ATOM 559 N N . GLY A 1 73 ? 9.374 4.190 -21.977 1.00 87.00 73 GLY A N 1
ATOM 560 C CA . GLY A 1 73 ? 8.365 5.256 -22.019 1.00 87.00 73 GLY A CA 1
ATOM 561 C C . GLY A 1 73 ? 6.909 4.771 -21.980 1.00 87.00 73 GLY A C 1
ATOM 562 O O . GLY A 1 73 ? 5.992 5.594 -22.044 1.00 87.00 73 GLY A O 1
ATOM 563 N N . GLU A 1 74 ? 6.675 3.464 -21.835 1.00 89.44 74 GLU A N 1
ATOM 564 C CA . GLU A 1 74 ? 5.345 2.876 -21.715 1.00 89.44 74 GLU A CA 1
ATOM 565 C C . GLU A 1 74 ? 5.039 2.431 -20.287 1.00 89.44 74 GLU A C 1
ATOM 567 O O . GLU A 1 74 ? 5.803 1.694 -19.661 1.00 89.44 74 GLU A O 1
ATOM 572 N N . TYR A 1 75 ? 3.867 2.821 -19.792 1.00 90.38 75 TYR A N 1
ATOM 573 C CA . TYR A 1 75 ? 3.352 2.330 -18.520 1.00 90.38 75 TYR A CA 1
ATOM 574 C C . TYR A 1 75 ? 3.111 0.813 -18.565 1.00 90.38 75 TYR A C 1
ATOM 576 O O . TYR A 1 75 ? 2.420 0.314 -19.457 1.00 90.38 75 TYR A O 1
ATOM 584 N N . LYS A 1 76 ? 3.641 0.080 -17.581 1.00 90.94 76 LYS A N 1
ATOM 585 C CA . LYS A 1 76 ? 3.503 -1.377 -17.458 1.00 90.94 76 LYS A CA 1
ATOM 586 C C . LYS A 1 76 ? 2.555 -1.729 -16.308 1.00 90.94 76 LYS A C 1
ATOM 588 O O . LYS A 1 76 ? 2.976 -1.952 -15.179 1.00 90.94 76 LYS A O 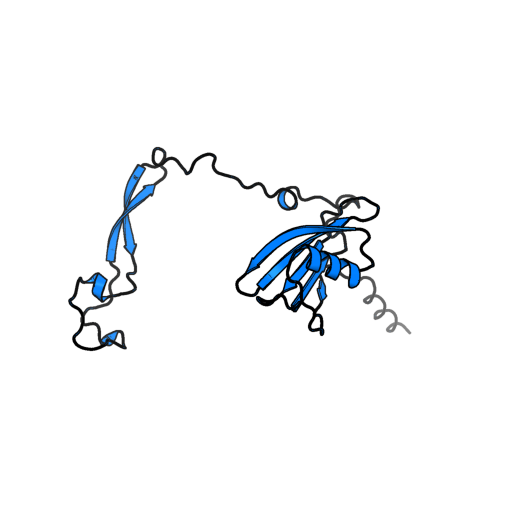1
ATOM 593 N N . HIS A 1 77 ? 1.263 -1.842 -16.615 1.00 86.38 77 HIS A N 1
ATOM 594 C CA . HIS A 1 77 ? 0.167 -2.038 -15.646 1.00 86.38 77 HIS A CA 1
ATOM 595 C C . HIS A 1 77 ? 0.226 -3.330 -14.810 1.00 86.38 77 HIS A C 1
ATOM 597 O O . HIS A 1 77 ? -0.441 -3.432 -13.786 1.00 86.38 77 HIS A O 1
ATOM 603 N N . GLN A 1 78 ? 0.984 -4.352 -15.222 1.00 86.06 78 GLN A N 1
ATOM 604 C CA . GLN A 1 78 ? 1.173 -5.568 -14.409 1.00 86.06 78 GLN A CA 1
ATOM 605 C C . GLN A 1 78 ? 2.419 -5.527 -13.521 1.00 86.06 78 GLN A C 1
ATOM 607 O O . GLN A 1 78 ? 2.638 -6.452 -12.733 1.00 86.06 78 GLN A O 1
ATOM 612 N N . ARG A 1 79 ? 3.237 -4.478 -13.643 1.00 90.25 79 ARG A N 1
ATOM 613 C CA . ARG A 1 79 ? 4.481 -4.330 -12.897 1.00 90.25 79 ARG A CA 1
ATOM 614 C C . ARG A 1 79 ? 4.299 -3.307 -11.787 1.00 90.25 79 ARG A C 1
ATOM 616 O O . ARG A 1 79 ? 3.666 -2.274 -11.973 1.00 90.25 79 ARG A O 1
ATOM 623 N N . THR A 1 80 ? 4.842 -3.597 -10.614 1.00 91.62 80 THR A N 1
ATOM 624 C CA . THR A 1 80 ? 4.721 -2.708 -9.458 1.00 91.62 80 THR A CA 1
ATOM 625 C C . THR A 1 80 ? 5.851 -2.922 -8.466 1.00 91.62 80 THR A C 1
ATOM 627 O O . THR A 1 80 ? 6.466 -3.992 -8.405 1.00 91.62 80 THR A O 1
ATOM 630 N N . ILE A 1 81 ? 6.084 -1.901 -7.653 1.00 95.69 81 ILE A N 1
ATOM 631 C CA . ILE A 1 81 ? 6.920 -1.962 -6.466 1.00 95.69 81 ILE A CA 1
ATOM 632 C C . ILE A 1 81 ? 6.218 -1.233 -5.325 1.00 95.69 81 ILE A C 1
ATOM 634 O O . ILE A 1 81 ? 5.563 -0.206 -5.527 1.00 95.69 81 ILE A O 1
ATOM 638 N N . VAL A 1 82 ? 6.319 -1.796 -4.123 1.00 96.75 82 VAL A N 1
ATOM 639 C CA . VAL A 1 82 ? 5.715 -1.245 -2.912 1.00 96.75 82 VAL A CA 1
ATOM 640 C C . VAL A 1 82 ? 6.750 -1.209 -1.802 1.00 96.75 82 VAL A C 1
ATOM 642 O O . VAL A 1 82 ? 7.252 -2.249 -1.372 1.00 96.75 82 VAL A O 1
ATOM 645 N N . VAL A 1 83 ? 7.033 -0.009 -1.301 1.00 98.00 83 VAL A N 1
ATOM 646 C CA . VAL A 1 83 ? 7.922 0.199 -0.154 1.00 98.00 83 VAL A CA 1
ATOM 647 C C . VAL A 1 83 ? 7.087 0.211 1.118 1.00 98.00 83 VAL A C 1
ATOM 649 O O . VAL A 1 83 ? 6.194 1.046 1.272 1.00 98.00 83 VAL A O 1
ATOM 652 N N . HIS A 1 84 ? 7.380 -0.705 2.041 1.00 97.12 84 HIS A N 1
ATOM 653 C CA . HIS A 1 84 ? 6.736 -0.759 3.348 1.00 97.12 84 HIS A CA 1
ATOM 654 C C . HIS A 1 84 ? 7.653 -0.198 4.425 1.00 97.12 84 HIS A C 1
ATOM 656 O O . HIS A 1 84 ? 8.789 -0.654 4.587 1.00 97.12 84 HIS A O 1
ATOM 662 N N . THR A 1 85 ? 7.118 0.719 5.219 1.00 97.50 85 THR A N 1
ATOM 663 C CA . THR A 1 85 ? 7.809 1.285 6.375 1.00 97.50 85 THR A CA 1
ATOM 664 C C . THR A 1 85 ? 7.089 0.963 7.672 1.00 97.50 85 THR A C 1
ATOM 666 O O . THR A 1 85 ? 5.923 0.563 7.663 1.00 97.50 85 THR A O 1
ATOM 669 N N . ASP A 1 86 ? 7.770 1.166 8.799 1.00 95.38 86 ASP A N 1
ATOM 670 C CA . ASP A 1 86 ? 7.109 1.287 10.095 1.00 95.38 86 ASP A CA 1
ATOM 671 C C . ASP A 1 86 ? 6.537 2.702 10.334 1.00 95.38 86 ASP A C 1
ATOM 673 O O . ASP A 1 86 ? 6.605 3.591 9.481 1.00 95.38 86 ASP A O 1
ATOM 677 N N . LYS A 1 87 ? 5.961 2.933 11.520 1.00 95.44 87 LYS A N 1
ATOM 678 C CA . LYS A 1 87 ? 5.400 4.239 11.913 1.00 95.44 87 LYS A CA 1
ATOM 679 C C . LYS A 1 87 ? 6.431 5.364 12.045 1.00 95.44 87 LYS A C 1
ATOM 681 O O . LYS A 1 87 ? 6.039 6.525 12.033 1.00 95.44 87 LYS A O 1
ATOM 686 N N . SER A 1 88 ? 7.712 5.036 12.191 1.00 94.62 88 SER A N 1
ATOM 687 C CA . SER A 1 88 ? 8.812 6.005 12.225 1.00 94.62 88 SER A CA 1
ATOM 688 C C . SER A 1 88 ? 9.423 6.268 10.844 1.00 94.62 88 SER A C 1
ATOM 690 O O . SER A 1 88 ? 10.284 7.134 10.713 1.00 94.62 88 SER A O 1
ATOM 692 N N . GLY A 1 89 ? 8.956 5.555 9.814 1.00 95.31 89 GLY A N 1
ATOM 693 C CA . GLY A 1 89 ? 9.441 5.677 8.442 1.00 95.31 89 GLY A CA 1
ATOM 694 C C . GLY A 1 89 ? 10.607 4.747 8.115 1.00 95.31 89 GLY A C 1
ATOM 695 O O . GLY A 1 89 ? 11.129 4.824 7.010 1.00 95.31 89 GLY A O 1
ATOM 696 N N . LEU A 1 90 ? 11.012 3.856 9.024 1.00 96.19 90 LEU A N 1
ATOM 697 C CA . LEU A 1 90 ? 12.064 2.869 8.767 1.00 96.19 90 LEU A CA 1
ATOM 698 C C . LEU A 1 90 ? 11.593 1.864 7.714 1.00 96.19 90 LEU A C 1
ATOM 700 O O . LEU A 1 90 ? 10.519 1.284 7.883 1.00 96.19 90 LEU A O 1
ATOM 704 N N . VAL A 1 91 ? 12.374 1.637 6.656 1.00 97.06 91 VAL A N 1
ATOM 705 C CA . VAL A 1 91 ? 12.037 0.642 5.626 1.00 97.06 91 VAL A CA 1
ATOM 706 C C . VAL A 1 91 ? 12.148 -0.763 6.208 1.00 97.06 91 VAL A C 1
ATOM 708 O O . VAL A 1 91 ? 13.186 -1.145 6.734 1.00 97.06 91 VAL A O 1
ATOM 711 N N . GLN A 1 92 ? 11.072 -1.542 6.098 1.00 95.06 92 GLN A N 1
ATOM 712 C CA . GLN A 1 92 ? 10.982 -2.890 6.668 1.00 95.06 92 GLN A CA 1
ATOM 713 C C . GLN A 1 92 ? 11.033 -3.982 5.596 1.00 95.06 92 GLN A C 1
ATOM 715 O O . GLN A 1 92 ? 11.618 -5.043 5.804 1.00 95.06 92 GLN A O 1
ATOM 720 N N . ARG A 1 93 ? 10.370 -3.752 4.458 1.00 94.94 93 ARG A N 1
ATOM 721 C CA . ARG A 1 93 ? 10.290 -4.712 3.350 1.00 94.94 93 ARG A CA 1
ATOM 722 C C . ARG A 1 93 ? 9.846 -4.037 2.061 1.00 94.94 93 ARG A C 1
ATOM 724 O O . ARG A 1 93 ? 9.139 -3.028 2.102 1.00 94.94 93 ARG A O 1
ATOM 731 N N . ILE A 1 94 ? 10.202 -4.638 0.936 1.00 96.56 94 ILE A N 1
ATOM 732 C CA . ILE A 1 94 ? 9.767 -4.213 -0.390 1.00 96.56 94 ILE A CA 1
ATOM 733 C C . ILE A 1 94 ? 9.068 -5.386 -1.056 1.00 96.56 94 ILE A C 1
ATOM 735 O O . ILE A 1 94 ? 9.599 -6.494 -1.081 1.00 96.56 94 ILE A O 1
ATOM 739 N N . TYR A 1 95 ? 7.875 -5.140 -1.583 1.00 95.38 95 TYR A N 1
ATOM 740 C CA . TYR A 1 95 ? 7.248 -6.041 -2.541 1.00 95.38 95 TYR A CA 1
ATOM 741 C C . TYR A 1 95 ? 7.589 -5.567 -3.947 1.00 95.38 95 TYR A C 1
ATOM 743 O O . TYR A 1 95 ? 7.422 -4.383 -4.235 1.00 95.38 95 TYR A O 1
ATOM 751 N N . LYS A 1 96 ? 8.010 -6.470 -4.830 1.00 93.44 96 LYS A N 1
ATOM 752 C CA . LYS A 1 96 ? 8.282 -6.142 -6.232 1.00 93.44 96 LYS A CA 1
ATOM 753 C C . LYS A 1 96 ? 7.715 -7.192 -7.170 1.00 93.44 96 LYS A C 1
ATOM 755 O O . LYS A 1 96 ? 7.757 -8.383 -6.891 1.00 93.44 96 LYS A O 1
ATOM 760 N N . SER A 1 97 ? 7.205 -6.748 -8.306 1.00 91.00 97 SER A N 1
ATOM 761 C CA . SER A 1 97 ? 6.756 -7.604 -9.399 1.00 91.00 97 SER A CA 1
ATOM 762 C C . SER A 1 97 ? 7.113 -6.907 -10.700 1.00 91.00 97 SER A C 1
ATOM 764 O O . SER A 1 97 ? 6.448 -5.950 -11.081 1.00 91.00 97 SER A O 1
ATOM 766 N N . PHE A 1 98 ? 8.181 -7.348 -11.362 1.00 90.69 98 PHE A N 1
ATOM 767 C CA . PHE A 1 98 ? 8.713 -6.691 -12.568 1.00 90.69 98 PHE A CA 1
ATOM 768 C C . PHE A 1 98 ? 8.438 -7.464 -13.859 1.00 90.69 98 PHE A C 1
ATOM 770 O O . PHE A 1 98 ? 8.898 -7.071 -14.926 1.00 90.69 98 PHE A O 1
ATOM 777 N N . ALA A 1 99 ? 7.688 -8.560 -13.775 1.00 86.94 99 ALA A N 1
ATOM 778 C CA . ALA A 1 99 ? 7.323 -9.375 -14.920 1.00 86.94 99 ALA A CA 1
ATOM 779 C C . ALA A 1 99 ? 5.836 -9.237 -15.243 1.00 86.94 99 ALA A C 1
ATOM 781 O O . ALA A 1 99 ? 5.000 -9.114 -14.347 1.00 86.94 99 ALA A O 1
ATOM 782 N N . ASP A 1 100 ? 5.514 -9.337 -16.529 1.00 85.62 100 ASP A N 1
ATOM 783 C CA . ASP A 1 100 ? 4.138 -9.492 -16.984 1.00 85.62 100 ASP A CA 1
ATOM 784 C C . ASP A 1 100 ? 3.701 -10.942 -16.736 1.00 85.62 100 ASP A C 1
ATOM 786 O O . ASP A 1 100 ? 4.347 -11.895 -17.176 1.00 85.62 100 ASP A O 1
ATOM 790 N N . THR A 1 101 ? 2.620 -11.118 -15.980 1.00 79.69 101 THR A N 1
ATOM 791 C CA . THR A 1 101 ? 2.195 -12.422 -15.447 1.00 79.69 101 THR A CA 1
ATOM 792 C C . THR A 1 101 ? 0.994 -13.004 -16.186 1.00 79.69 101 THR A C 1
ATOM 794 O O . THR A 1 101 ? 0.896 -14.222 -16.341 1.00 79.69 101 THR A O 1
ATOM 797 N N . ILE A 1 102 ? 0.087 -12.156 -16.678 1.00 81.50 102 ILE A N 1
ATOM 798 C CA . ILE A 1 102 ? -1.115 -12.555 -17.413 1.00 81.50 102 ILE A CA 1
ATOM 799 C C . ILE A 1 102 ? -0.972 -12.108 -18.866 1.00 81.50 102 ILE A C 1
ATOM 801 O O . ILE A 1 102 ? -1.131 -10.929 -19.186 1.00 81.50 102 ILE A O 1
ATOM 805 N N . LEU A 1 103 ? -0.680 -13.058 -19.752 1.00 83.62 103 LEU A N 1
ATOM 806 C CA . LEU A 1 103 ? -0.507 -12.807 -21.181 1.00 83.62 103 LEU A CA 1
ATOM 807 C C . LEU A 1 103 ? -1.701 -13.356 -21.971 1.00 83.62 103 LEU A C 1
ATOM 809 O O . LEU A 1 103 ? -2.063 -14.525 -21.828 1.00 83.62 103 LEU A O 1
ATOM 813 N N . ILE A 1 104 ? -2.280 -12.540 -22.852 1.00 79.38 104 ILE A N 1
ATOM 814 C CA . ILE A 1 104 ? -3.285 -12.955 -23.837 1.00 79.38 104 ILE A CA 1
ATOM 815 C C . ILE A 1 104 ? -2.678 -12.745 -25.222 1.00 79.38 104 ILE A C 1
ATOM 817 O O . ILE A 1 104 ? -2.323 -11.632 -25.590 1.00 79.38 104 ILE A O 1
ATOM 821 N N . ASN A 1 105 ? -2.548 -13.824 -25.999 1.00 84.38 105 ASN A N 1
ATOM 822 C CA . ASN A 1 105 ? -1.884 -13.819 -27.312 1.00 84.38 105 ASN A CA 1
ATOM 823 C C . ASN A 1 105 ? -0.429 -13.308 -27.289 1.00 84.38 105 ASN A C 1
ATOM 825 O O . ASN A 1 105 ? 0.052 -12.787 -28.288 1.00 84.38 105 ASN A O 1
ATOM 829 N N . GLY A 1 106 ? 0.270 -13.484 -26.164 1.00 81.31 106 GLY A N 1
ATOM 830 C CA . GLY A 1 106 ? 1.648 -13.014 -25.988 1.00 81.31 106 GLY A CA 1
ATOM 831 C C . GLY A 1 106 ? 1.767 -11.572 -25.494 1.00 81.31 106 GLY A C 1
ATOM 832 O O . GLY A 1 106 ? 2.869 -11.168 -25.149 1.00 81.31 106 GLY A O 1
ATOM 833 N N . GLU A 1 107 ? 0.654 -10.844 -25.382 1.00 81.06 107 GLU A N 1
ATOM 834 C CA . GLU A 1 107 ? 0.626 -9.463 -24.899 1.00 81.06 107 GLU A CA 1
ATOM 835 C C . GLU A 1 107 ? 0.117 -9.386 -23.449 1.00 81.06 107 GLU A C 1
ATOM 837 O O . GLU A 1 107 ? -0.821 -10.116 -23.095 1.00 81.06 107 GLU A O 1
ATOM 842 N N . PRO A 1 108 ? 0.673 -8.505 -22.598 1.00 82.00 108 PRO A N 1
ATOM 843 C CA . PRO A 1 108 ? 0.184 -8.294 -21.239 1.00 82.00 108 PRO A CA 1
ATOM 844 C C . PRO A 1 108 ? -1.274 -7.836 -21.234 1.00 82.00 108 PRO A C 1
ATOM 846 O O . PRO A 1 108 ? -1.618 -6.758 -21.716 1.00 82.00 108 PRO A O 1
ATOM 849 N N . SER A 1 109 ? -2.168 -8.631 -20.651 1.00 82.12 109 SER A N 1
ATOM 850 C CA . SER A 1 109 ? -3.579 -8.255 -20.565 1.00 82.12 109 SER A CA 1
ATOM 851 C C . SER A 1 109 ? -3.813 -7.244 -19.448 1.00 82.12 109 SER A C 1
ATOM 853 O O . SER A 1 109 ? -3.394 -7.466 -18.313 1.00 82.12 109 SER A O 1
ATOM 855 N N . THR A 1 110 ? -4.512 -6.149 -19.714 1.00 72.19 110 THR A N 1
ATOM 856 C CA . THR A 1 110 ? -4.954 -5.231 -18.656 1.00 72.19 110 THR A CA 1
ATOM 857 C C . THR A 1 110 ? -6.300 -5.696 -18.114 1.00 72.19 110 THR A C 1
ATOM 859 O O . THR A 1 110 ? -7.306 -5.649 -18.823 1.00 72.19 110 THR A O 1
ATOM 862 N N . SER A 1 111 ? -6.357 -6.123 -16.850 1.00 66.00 111 SER A N 1
ATOM 863 C CA . SER A 1 111 ? -7.650 -6.251 -16.171 1.00 66.00 111 SER A CA 1
ATOM 864 C C . SER A 1 111 ? -8.138 -4.849 -15.828 1.00 66.00 111 SER A C 1
ATOM 866 O O . SER A 1 111 ? -7.612 -4.212 -14.919 1.00 66.00 111 SER A O 1
ATOM 868 N N . ALA A 1 112 ? -9.148 -4.357 -16.549 1.00 62.25 112 ALA A N 1
ATOM 869 C CA . ALA A 1 112 ? -9.707 -3.013 -16.352 1.00 62.25 112 ALA A CA 1
ATOM 870 C C . ALA A 1 112 ? -10.156 -2.743 -14.899 1.00 62.25 112 ALA A C 1
ATOM 872 O O . ALA A 1 112 ? -10.198 -1.599 -14.458 1.00 62.25 112 ALA A O 1
ATOM 873 N N . GLU A 1 113 ? -10.479 -3.802 -14.157 1.00 56.78 113 GLU A N 1
ATOM 874 C CA . GLU A 1 113 ? -10.860 -3.774 -12.742 1.00 56.78 113 GLU A CA 1
ATOM 875 C C . GLU A 1 113 ? -9.693 -3.434 -11.801 1.00 56.78 113 GLU A C 1
ATOM 877 O O . GLU A 1 113 ? -9.935 -2.879 -10.731 1.00 56.78 113 GLU A O 1
ATOM 882 N N . LEU A 1 114 ? -8.452 -3.747 -12.194 1.00 58.12 114 LEU A N 1
ATOM 883 C CA . LEU A 1 114 ? -7.239 -3.444 -11.426 1.00 58.12 114 LEU A CA 1
ATOM 884 C C . LEU A 1 114 ? -6.799 -1.989 -11.626 1.00 58.12 114 LEU A C 1
ATOM 886 O O . LEU A 1 114 ? -6.471 -1.314 -10.656 1.00 58.12 114 LEU A O 1
ATOM 890 N N . GLU A 1 115 ? -6.847 -1.490 -12.864 1.00 67.00 115 GLU A N 1
ATOM 891 C CA . GLU A 1 115 ? -6.357 -0.144 -13.195 1.00 67.00 115 GLU A CA 1
ATOM 892 C C . GLU A 1 115 ? -7.339 0.976 -12.856 1.00 67.00 115 GLU A C 1
ATOM 894 O O . GLU A 1 115 ? -6.955 2.056 -12.405 1.00 67.00 115 GLU A O 1
ATOM 899 N N . ALA A 1 116 ? -8.631 0.712 -13.029 1.00 63.69 116 ALA A N 1
ATOM 900 C CA . ALA A 1 116 ? -9.694 1.635 -12.681 1.00 63.69 116 ALA A CA 1
ATOM 901 C C . ALA A 1 116 ? -10.724 0.882 -11.837 1.00 63.69 116 ALA A C 1
ATOM 903 O O . ALA A 1 116 ? -11.781 0.506 -12.360 1.00 63.69 116 ALA A O 1
ATOM 904 N N . PRO A 1 117 ? -10.444 0.639 -10.537 1.00 52.19 117 PRO A N 1
ATOM 905 C CA . PRO A 1 117 ? -11.407 -0.001 -9.660 1.00 52.19 117 PRO A CA 1
ATOM 906 C C . PRO A 1 117 ? -12.695 0.807 -9.717 1.00 52.19 117 PRO A C 1
ATOM 908 O O . PRO A 1 117 ? -12.762 1.960 -9.277 1.00 52.19 117 PRO A O 1
ATOM 911 N N . ARG A 1 118 ? -13.734 0.209 -10.306 1.00 49.81 118 ARG A N 1
ATOM 912 C CA . ARG A 1 118 ? -15.048 0.833 -10.354 1.00 49.81 118 ARG A CA 1
ATOM 913 C C . ARG A 1 118 ? -15.552 0.857 -8.926 1.00 49.81 118 ARG A C 1
ATOM 915 O O . ARG A 1 118 ? -16.106 -0.121 -8.432 1.00 49.81 118 ARG A O 1
ATOM 922 N N . ARG A 1 119 ? -15.373 1.989 -8.249 1.00 49.78 119 ARG A N 1
ATOM 923 C CA . ARG A 1 119 ? -16.196 2.292 -7.087 1.00 49.78 119 ARG A CA 1
ATOM 924 C C . ARG A 1 119 ? -17.609 2.416 -7.622 1.00 49.78 119 ARG A C 1
ATOM 926 O O . ARG A 1 119 ? -17.972 3.451 -8.174 1.00 49.78 119 ARG A O 1
ATOM 933 N N . LEU A 1 120 ? -18.382 1.345 -7.481 1.00 56.06 120 LEU A N 1
ATOM 934 C CA . LEU A 1 120 ? -19.830 1.416 -7.541 1.00 56.06 120 LEU A CA 1
ATOM 935 C C . LEU A 1 120 ? -20.246 2.282 -6.353 1.00 56.06 120 LEU A C 1
ATOM 937 O O . LEU A 1 120 ? -20.491 1.801 -5.252 1.00 56.06 120 LEU A O 1
ATOM 941 N N . LYS A 1 121 ? -20.198 3.598 -6.552 1.00 46.16 121 LYS A N 1
ATOM 942 C CA . LYS A 1 121 ? -20.870 4.530 -5.670 1.00 46.16 121 LYS A CA 1
ATOM 943 C C . LYS A 1 121 ? -22.339 4.337 -5.979 1.00 46.16 121 LYS A C 1
ATOM 945 O O . LYS A 1 121 ? -22.759 4.576 -7.107 1.00 46.16 121 LYS A O 1
ATOM 950 N N . ALA A 1 122 ? -23.088 3.851 -5.001 1.00 52.16 122 ALA A N 1
ATOM 951 C CA . ALA A 1 122 ? -24.519 4.058 -5.042 1.00 52.16 122 ALA A CA 1
ATOM 952 C C . ALA A 1 122 ? -24.721 5.580 -5.161 1.00 52.16 122 ALA A C 1
ATOM 954 O O . ALA A 1 122 ? -24.135 6.328 -4.374 1.00 52.16 122 ALA A O 1
ATOM 955 N N . GLU A 1 123 ? -25.411 6.034 -6.213 1.00 56.25 123 GLU A N 1
ATOM 956 C CA . GLU A 1 123 ? -25.655 7.469 -6.451 1.00 56.25 123 GLU A CA 1
ATOM 957 C C . GLU A 1 123 ? -26.365 8.107 -5.256 1.00 56.25 123 GLU A C 1
ATOM 959 O O . GLU A 1 123 ? -26.133 9.269 -4.933 1.00 56.25 123 GLU A O 1
ATOM 964 N N . GLU A 1 124 ? -27.133 7.296 -4.537 1.00 48.16 124 GLU A N 1
ATOM 965 C CA . GLU A 1 124 ? -27.774 7.623 -3.281 1.00 48.16 124 GLU A CA 1
ATOM 966 C C . GLU A 1 124 ? -27.536 6.453 -2.309 1.00 48.16 124 GLU A C 1
ATOM 968 O O . GLU A 1 124 ? -27.438 5.300 -2.754 1.00 48.16 124 GLU A O 1
ATOM 973 N N . PRO A 1 125 ? -27.433 6.680 -0.982 1.00 50.19 125 PRO A N 1
ATOM 974 C CA . PRO A 1 125 ? -27.710 5.590 -0.045 1.00 50.19 125 PRO A CA 1
ATOM 975 C C . PRO A 1 125 ? -29.053 4.961 -0.451 1.00 50.19 125 PRO A C 1
ATOM 977 O O . PRO A 1 125 ? -29.910 5.712 -0.918 1.00 50.19 125 PRO A O 1
ATOM 980 N N . PRO A 1 126 ? -29.258 3.631 -0.328 1.00 54.34 126 PRO A N 1
ATOM 981 C CA . PRO A 1 126 ? -30.559 3.045 -0.645 1.00 54.34 126 PRO A CA 1
ATOM 982 C C . PRO A 1 126 ? -31.622 3.892 0.045 1.00 54.34 126 PRO A C 1
ATOM 984 O O . PRO A 1 126 ? -31.541 4.072 1.264 1.00 54.34 126 PRO A O 1
ATOM 987 N N . GLU A 1 127 ? -32.515 4.513 -0.738 1.00 51.78 127 GLU A N 1
ATOM 988 C CA . GLU A 1 127 ? -33.458 5.460 -0.161 1.00 51.78 127 GLU A CA 1
ATOM 989 C C . GLU A 1 127 ? -34.186 4.727 0.969 1.00 51.78 127 GLU A C 1
ATOM 991 O O . GLU A 1 127 ? -34.691 3.616 0.767 1.00 51.78 127 GLU A O 1
ATOM 996 N N . LEU A 1 128 ? -34.271 5.347 2.149 1.00 52.38 128 LEU A N 1
ATOM 997 C CA . LEU A 1 128 ? -35.125 4.863 3.240 1.00 52.38 128 LEU A CA 1
ATOM 998 C C . LEU A 1 128 ? -36.591 4.700 2.782 1.00 52.38 128 LEU A C 1
ATOM 1000 O O . LEU A 1 128 ? -37.368 4.050 3.466 1.00 52.38 128 LEU A O 1
ATOM 1004 N N . SER A 1 129 ? -36.965 5.277 1.632 1.00 54.97 129 SER A N 1
ATOM 1005 C CA . SER A 1 129 ? -38.264 5.138 0.963 1.00 54.97 129 SER A CA 1
ATOM 1006 C C . SER A 1 129 ? -38.439 3.807 0.203 1.00 54.97 129 SER A C 1
ATOM 1008 O O . SER A 1 129 ? -39.568 3.413 -0.081 1.00 54.97 129 SER A O 1
ATOM 1010 N N . SER A 1 130 ? -37.341 3.135 -0.169 1.00 56.19 130 SER A N 1
ATOM 1011 C CA . SER A 1 130 ? -37.343 1.938 -1.028 1.00 56.19 130 SER A CA 1
ATOM 1012 C C . SER A 1 130 ? -37.358 0.630 -0.237 1.00 56.19 130 SER A C 1
ATOM 1014 O O . SER A 1 130 ? -37.604 -0.441 -0.796 1.00 56.19 130 SER A O 1
ATOM 1016 N N . GLY A 1 131 ? -37.122 0.721 1.072 1.00 57.09 131 GLY A N 1
ATOM 1017 C CA . GLY A 1 131 ? -37.372 -0.343 2.026 1.00 57.09 131 GLY A CA 1
ATOM 1018 C C . GLY A 1 131 ? -38.506 0.059 2.954 1.00 57.09 131 GLY A C 1
ATOM 1019 O O . GLY A 1 131 ? -38.621 1.214 3.351 1.00 57.09 131 GLY A O 1
ATOM 1020 N N . THR A 1 132 ? -39.361 -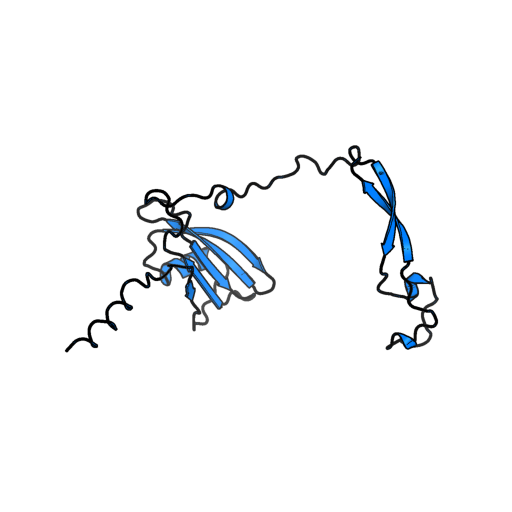0.891 3.311 1.00 60.88 132 THR A N 1
ATOM 1021 C CA . THR A 1 132 ? -40.301 -0.642 4.406 1.00 60.88 132 THR A CA 1
ATOM 1022 C C . THR A 1 132 ? -39.518 -0.826 5.701 1.00 60.88 132 THR A C 1
ATOM 1024 O O . THR A 1 132 ? -38.836 -1.842 5.859 1.00 60.88 132 THR A O 1
ATOM 1027 N N . LEU A 1 133 ? -39.577 0.152 6.613 1.00 62.47 133 LEU A N 1
ATOM 1028 C CA . LEU A 1 133 ? -39.142 -0.080 7.988 1.00 62.47 133 LEU A CA 1
ATOM 1029 C C . LEU A 1 133 ? -40.040 -1.175 8.548 1.00 62.47 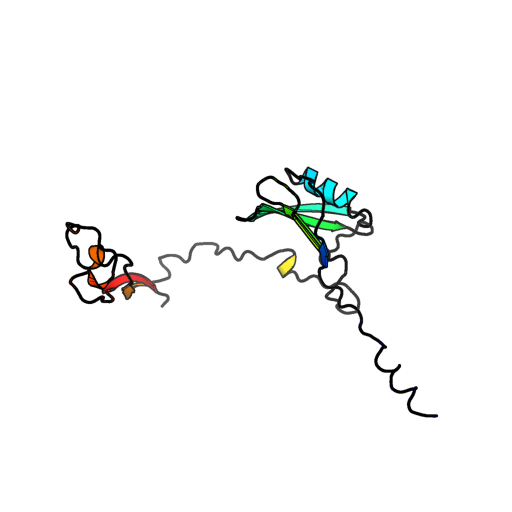133 LEU A C 1
ATOM 1031 O O . LEU A 1 133 ? -41.248 -0.986 8.698 1.00 62.47 133 LEU A O 1
ATOM 1035 N N . VAL A 1 134 ? -39.452 -2.340 8.780 1.00 70.94 134 VAL A N 1
ATOM 1036 C CA . VAL A 1 134 ? -40.137 -3.438 9.445 1.00 70.94 134 VAL A CA 1
ATOM 1037 C C . VAL A 1 134 ? -39.526 -3.593 10.819 1.00 70.94 134 VAL A C 1
ATOM 1039 O O . VAL A 1 134 ? -38.305 -3.569 10.994 1.00 70.94 134 VAL A O 1
ATOM 1042 N N . THR A 1 135 ? -40.394 -3.753 11.805 1.00 77.25 135 THR A N 1
ATOM 1043 C CA . THR A 1 135 ? -39.983 -4.199 13.125 1.00 77.25 135 THR A CA 1
ATOM 1044 C C . THR A 1 135 ? -39.597 -5.665 13.000 1.00 77.25 135 THR A C 1
ATOM 1046 O O . THR A 1 135 ? -40.442 -6.511 12.706 1.00 77.25 135 THR A O 1
ATOM 1049 N N . ALA A 1 136 ? -38.312 -5.960 13.171 1.00 76.12 136 ALA A N 1
ATOM 1050 C CA . ALA A 1 136 ? -37.826 -7.327 13.247 1.00 76.12 136 ALA A CA 1
ATOM 1051 C C . ALA A 1 136 ? -37.416 -7.628 14.684 1.00 76.12 136 ALA A C 1
ATOM 1053 O O . ALA A 1 136 ? -36.722 -6.840 15.328 1.00 76.12 136 ALA A O 1
ATOM 1054 N N . THR A 1 137 ? -37.835 -8.790 15.173 1.00 79.19 137 THR A N 1
ATOM 1055 C CA . THR A 1 137 ? -37.318 -9.348 16.416 1.00 79.19 137 THR A CA 1
ATOM 1056 C C . THR A 1 137 ? -35.944 -9.932 16.122 1.00 79.19 137 THR A C 1
ATOM 1058 O O . THR A 1 137 ? -35.832 -10.917 15.388 1.00 79.19 137 THR A O 1
ATOM 1061 N N . VAL A 1 138 ? -34.895 -9.306 16.651 1.00 74.12 138 VAL A N 1
ATOM 1062 C CA . VAL A 1 138 ? -33.526 -9.813 16.532 1.00 74.12 138 VAL A CA 1
ATOM 1063 C C . VAL A 1 138 ? -32.991 -10.186 17.901 1.00 74.12 138 VAL A C 1
ATOM 1065 O O . VAL A 1 138 ? -33.288 -9.548 18.909 1.00 74.12 138 VAL A O 1
ATOM 1068 N N . ASN A 1 139 ? -32.172 -11.226 17.909 1.00 72.00 139 ASN A N 1
ATOM 1069 C CA . ASN A 1 139 ? -31.531 -11.718 19.107 1.00 72.00 139 ASN A CA 1
ATOM 1070 C C . ASN A 1 139 ? -30.233 -10.927 19.326 1.00 72.00 139 ASN A C 1
ATOM 1072 O O . ASN A 1 139 ? -29.272 -11.092 18.569 1.00 72.00 139 ASN A O 1
ATOM 1076 N N . ILE A 1 140 ? -30.228 -10.005 20.292 1.00 64.62 140 ILE A N 1
ATOM 1077 C CA . ILE A 1 140 ? -29.067 -9.158 20.588 1.00 64.62 140 ILE A CA 1
ATOM 1078 C C . ILE A 1 140 ? -28.306 -9.758 21.765 1.00 64.62 140 ILE A C 1
ATOM 1080 O O . ILE A 1 140 ? -28.873 -10.041 22.821 1.00 64.62 140 ILE A O 1
ATOM 1084 N N . VAL A 1 141 ? -26.997 -9.912 21.583 1.00 61.16 141 VAL A N 1
ATOM 1085 C CA . VAL A 1 141 ? -26.070 -10.198 22.678 1.00 61.16 141 VAL A CA 1
ATOM 1086 C C . VAL A 1 141 ? -25.653 -8.864 23.287 1.00 61.16 141 VAL A C 1
ATOM 1088 O O . VAL A 1 141 ? -24.895 -8.124 22.661 1.00 61.16 141 VAL A O 1
ATOM 1091 N N . ASP A 1 142 ? -26.151 -8.542 24.482 1.00 60.28 142 ASP A N 1
ATOM 1092 C CA . ASP A 1 142 ? -25.592 -7.451 25.286 1.00 60.28 142 ASP A CA 1
ATOM 1093 C C . ASP A 1 142 ? -24.360 -8.000 26.030 1.00 60.28 142 ASP A C 1
ATOM 1095 O O . ASP A 1 142 ? -24.502 -8.932 26.827 1.00 60.28 142 ASP A O 1
ATOM 1099 N N . PRO A 1 143 ? -23.136 -7.509 25.744 1.00 58.88 143 PRO A N 1
ATOM 1100 C CA . PRO A 1 143 ? -21.934 -7.997 26.412 1.00 58.88 143 PRO A CA 1
ATOM 1101 C C . PRO A 1 143 ? -21.911 -7.665 27.911 1.00 58.88 143 PRO A C 1
ATOM 1103 O O . PRO A 1 143 ? -21.121 -8.271 28.636 1.00 58.88 143 PRO A O 1
ATOM 1106 N N . ASP A 1 144 ? -22.749 -6.733 28.382 1.00 66.00 144 ASP A N 1
ATOM 1107 C CA . ASP A 1 144 ? -22.928 -6.441 29.801 1.00 66.00 144 ASP A CA 1
ATOM 1108 C C . ASP A 1 144 ? -24.302 -6.938 30.291 1.00 66.00 144 ASP A C 1
ATOM 1110 O O . ASP A 1 144 ? -25.361 -6.348 30.063 1.00 66.00 144 ASP A O 1
ATOM 1114 N N . LEU A 1 145 ? -24.268 -8.047 31.032 1.00 65.25 145 LEU A N 1
ATOM 1115 C CA . LEU A 1 145 ? -25.443 -8.682 31.632 1.00 65.25 145 LEU A CA 1
ATOM 1116 C C . LEU A 1 145 ? -26.177 -7.761 32.633 1.00 65.25 145 LEU A C 1
ATOM 1118 O O . LEU A 1 145 ? -27.353 -7.966 32.925 1.00 65.25 145 LEU A O 1
ATOM 1122 N N . ARG A 1 146 ? -25.525 -6.711 33.154 1.00 68.56 146 ARG A N 1
ATOM 1123 C CA . ARG A 1 146 ? -26.160 -5.746 34.069 1.00 68.56 146 ARG A CA 1
ATOM 1124 C C . ARG A 1 146 ? -27.109 -4.802 33.343 1.00 68.56 146 ARG A C 1
ATOM 1126 O O . ARG A 1 146 ? -28.192 -4.510 33.855 1.00 68.56 146 ARG A O 1
ATOM 1133 N N . THR A 1 147 ? -26.704 -4.305 32.172 1.00 64.88 147 THR A N 1
ATOM 1134 C CA . THR A 1 147 ? -27.551 -3.455 31.319 1.00 64.88 147 THR A CA 1
ATOM 1135 C C . THR A 1 147 ? -28.754 -4.228 30.806 1.00 64.88 147 THR A C 1
ATOM 1137 O O . THR A 1 147 ? -29.842 -3.658 30.707 1.00 64.88 147 THR A O 1
ATOM 1140 N N . MET A 1 148 ? -28.577 -5.533 30.595 1.00 66.38 148 MET A N 1
ATOM 1141 C CA . MET A 1 148 ? -29.617 -6.456 30.160 1.00 66.38 148 MET A CA 1
ATOM 1142 C C . MET A 1 148 ? -30.826 -6.492 31.113 1.00 66.38 148 MET A C 1
ATOM 1144 O O . MET A 1 148 ? -31.963 -6.341 30.667 1.00 66.38 148 MET A O 1
ATOM 1148 N N . ASP A 1 149 ? -30.588 -6.613 32.421 1.00 71.75 149 ASP A N 1
ATOM 1149 C CA . ASP A 1 149 ? -31.650 -6.694 33.437 1.00 71.75 149 ASP A CA 1
ATOM 1150 C C . ASP A 1 149 ? -31.962 -5.353 34.115 1.00 71.75 149 ASP A C 1
ATOM 1152 O O . ASP A 1 149 ? -32.776 -5.290 35.039 1.00 71.75 149 ASP A O 1
ATOM 1156 N N . LYS A 1 150 ? -31.314 -4.268 33.668 1.00 71.81 150 LYS A N 1
ATOM 1157 C CA . LYS A 1 150 ? -31.394 -2.936 34.290 1.00 71.81 150 LYS A CA 1
ATOM 1158 C C . LYS A 1 150 ? -31.136 -2.992 35.802 1.00 71.81 150 LYS A C 1
ATOM 1160 O O . LYS A 1 150 ? -31.834 -2.341 36.579 1.00 71.81 150 LYS A O 1
ATOM 1165 N N . MET A 1 151 ? -30.155 -3.796 36.211 1.00 74.31 151 MET A N 1
ATOM 1166 C CA . MET A 1 151 ? -29.783 -3.942 37.616 1.00 74.31 151 MET A CA 1
ATOM 1167 C C . MET A 1 151 ? -28.956 -2.749 38.090 1.00 74.31 151 MET A C 1
ATOM 1169 O O . MET A 1 151 ? -28.203 -2.145 37.320 1.00 74.31 151 MET A O 1
ATOM 1173 N N . ASP A 1 152 ? -29.069 -2.442 39.380 1.00 78.38 152 ASP A N 1
ATOM 1174 C CA . ASP A 1 152 ? -28.160 -1.512 40.038 1.00 78.38 152 ASP A CA 1
ATOM 1175 C C . ASP A 1 152 ? -26.708 -2.012 39.943 1.00 78.38 152 ASP A C 1
ATOM 1177 O O . ASP A 1 152 ? -26.437 -3.204 39.758 1.00 78.38 152 ASP A O 1
ATOM 1181 N N . ALA A 1 153 ? -25.750 -1.090 40.056 1.00 76.31 153 ALA A N 1
ATOM 1182 C CA . ALA A 1 153 ? -24.340 -1.463 40.084 1.00 76.31 153 ALA A CA 1
ATOM 1183 C C . ALA A 1 153 ? -24.062 -2.401 41.280 1.00 76.31 153 ALA A C 1
ATOM 1185 O O . ALA A 1 153 ? -24.565 -2.141 42.372 1.00 76.31 153 ALA A O 1
ATOM 1186 N N . PRO A 1 154 ? -23.260 -3.465 41.105 1.00 76.38 154 PRO A N 1
ATOM 1187 C CA . PRO A 1 154 ? -22.971 -4.399 42.176 1.00 76.38 154 PRO A CA 1
ATOM 1188 C C . PRO A 1 154 ? -22.088 -3.748 43.242 1.00 76.38 154 PRO A C 1
ATOM 1190 O O . PRO A 1 154 ? -21.202 -2.948 42.934 1.00 76.38 154 PRO A O 1
ATOM 1193 N N . ASP A 1 155 ? -22.296 -4.153 44.494 1.00 80.06 155 ASP A N 1
ATOM 1194 C CA . ASP A 1 155 ? -21.545 -3.650 45.652 1.00 80.06 155 ASP A CA 1
ATOM 1195 C C . ASP A 1 155 ? -20.052 -4.037 45.622 1.00 80.06 155 ASP A C 1
ATOM 1197 O O . ASP A 1 155 ? -19.223 -3.431 46.304 1.00 80.06 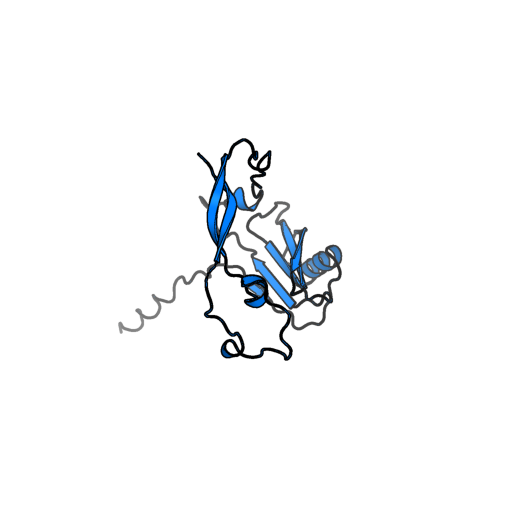155 ASP A O 1
ATOM 1201 N N . SER A 1 156 ? -19.688 -5.039 44.817 1.00 77.81 156 SER A N 1
ATOM 1202 C CA . SER A 1 156 ? -18.313 -5.486 44.588 1.00 77.81 156 SER A CA 1
ATOM 1203 C C . SER A 1 156 ? -18.080 -5.830 43.113 1.00 77.81 156 SER A C 1
ATOM 1205 O O . SER A 1 156 ? -19.027 -6.214 42.426 1.00 77.81 156 SER A O 1
ATOM 1207 N N . PRO A 1 157 ? -16.834 -5.746 42.607 1.00 76.50 157 PRO A N 1
ATOM 1208 C CA . PRO A 1 157 ? -16.520 -6.152 41.241 1.00 76.50 157 PRO A CA 1
ATOM 1209 C C . PRO A 1 157 ? -16.892 -7.617 40.993 1.00 76.50 157 PRO A C 1
ATOM 1211 O O . PRO A 1 157 ? -16.467 -8.494 41.740 1.00 76.50 157 PRO A O 1
ATOM 1214 N N . TRP A 1 158 ? -17.658 -7.866 39.934 1.00 75.75 158 TRP A N 1
ATOM 1215 C CA . TRP A 1 158 ? -17.882 -9.206 39.398 1.00 75.75 158 TRP A CA 1
ATOM 1216 C C . TRP A 1 158 ? -16.707 -9.568 38.496 1.00 75.75 158 TRP A C 1
ATOM 1218 O O . TRP A 1 158 ? -16.344 -8.800 37.603 1.00 75.75 158 TRP A O 1
ATOM 1228 N N . THR A 1 159 ? -16.077 -10.703 38.768 1.00 79.06 159 THR A N 1
ATOM 1229 C CA . THR A 1 159 ? -14.871 -11.167 38.064 1.00 79.06 159 THR A CA 1
ATOM 1230 C C . THR A 1 159 ? -15.090 -12.482 37.328 1.00 79.06 159 THR A C 1
ATOM 1232 O O . THR A 1 159 ? -14.300 -12.820 36.449 1.00 79.06 159 THR A O 1
ATOM 1235 N N . ASP A 1 160 ? -16.175 -13.185 37.645 1.00 76.81 160 ASP A N 1
ATOM 1236 C CA . ASP A 1 160 ? -16.609 -14.412 36.995 1.00 76.81 160 ASP A CA 1
ATOM 1237 C C . ASP A 1 160 ? -18.097 -14.316 36.610 1.00 76.81 160 ASP A C 1
ATOM 1239 O O . ASP A 1 160 ? -18.873 -13.590 37.230 1.00 76.81 160 ASP A O 1
ATOM 1243 N N . VAL A 1 161 ? -18.523 -15.056 35.582 1.00 72.25 161 VAL A N 1
ATOM 1244 C CA . VAL A 1 161 ? -19.933 -15.090 35.149 1.00 72.25 161 VAL A CA 1
ATOM 1245 C C . VAL A 1 161 ? -20.865 -15.631 36.240 1.00 72.25 161 VAL A C 1
ATOM 1247 O O . VAL A 1 161 ? -22.040 -15.283 36.271 1.00 72.25 161 VAL A O 1
ATOM 1250 N N . SER A 1 162 ? -20.346 -16.452 37.156 1.00 77.88 162 SER A N 1
ATOM 1251 C CA . SER A 1 162 ? -21.083 -16.955 38.320 1.00 77.88 162 SER A CA 1
ATOM 1252 C C . SER A 1 162 ? -21.385 -15.889 39.378 1.00 77.88 162 SER A C 1
ATOM 1254 O O . SER A 1 162 ? -22.239 -16.124 40.232 1.00 77.88 162 SER A O 1
ATOM 1256 N N . ASP A 1 163 ? -20.747 -14.716 39.304 1.00 77.00 163 ASP A N 1
ATOM 1257 C CA . ASP A 1 163 ? -21.048 -13.577 40.178 1.00 77.00 163 ASP A CA 1
ATOM 1258 C C . ASP A 1 163 ? -22.348 -12.856 39.761 1.00 77.00 163 ASP A C 1
ATOM 1260 O O . ASP A 1 163 ? -22.914 -12.083 40.538 1.00 77.00 163 ASP A O 1
ATOM 1264 N N . TYR A 1 164 ? -22.845 -13.113 38.545 1.00 80.44 164 TYR A N 1
ATOM 1265 C CA . TYR A 1 164 ? -24.109 -12.580 38.047 1.00 80.44 164 TYR A CA 1
ATOM 1266 C C . TYR A 1 164 ? -25.295 -13.437 38.540 1.00 80.44 164 TYR A C 1
ATOM 1268 O O . TYR A 1 164 ? -25.301 -14.654 38.347 1.00 80.44 164 TYR A O 1
ATOM 1276 N N . PRO A 1 165 ? -26.324 -12.839 39.174 1.00 78.50 165 PRO A N 1
ATOM 1277 C CA . PRO A 1 165 ? -27.370 -13.592 39.874 1.00 78.50 165 PRO A CA 1
ATOM 1278 C C . PRO A 1 165 ? -28.403 -14.267 38.962 1.00 78.50 165 PRO A C 1
ATOM 1280 O O . PRO A 1 165 ? -29.149 -15.126 39.436 1.00 78.50 165 PRO A O 1
ATOM 1283 N N . ASN A 1 166 ? -28.469 -13.890 37.684 1.00 75.69 166 ASN A N 1
ATOM 1284 C CA . ASN A 1 166 ? -29.462 -14.401 36.742 1.00 75.69 166 ASN A CA 1
ATOM 1285 C C . ASN A 1 166 ? -28.823 -15.337 35.709 1.00 75.69 166 ASN A C 1
ATOM 1287 O O . ASN A 1 166 ? -27.615 -15.337 35.481 1.00 75.69 166 ASN A O 1
ATOM 1291 N N . ALA A 1 167 ? -29.641 -16.172 35.070 1.00 74.56 167 ALA A N 1
ATOM 1292 C CA . ALA A 1 167 ? -29.160 -16.969 33.950 1.00 74.56 167 ALA A CA 1
ATOM 1293 C C . ALA A 1 167 ? -28.836 -16.041 32.771 1.00 74.56 167 ALA A C 1
ATOM 1295 O O . ALA A 1 167 ? -29.641 -15.176 32.430 1.00 74.56 167 ALA A O 1
ATOM 1296 N N . ALA A 1 168 ? -27.682 -16.239 32.129 1.00 69.00 168 ALA A N 1
ATOM 1297 C CA . ALA A 1 168 ? -27.372 -15.543 30.888 1.00 69.00 168 ALA A CA 1
ATOM 1298 C C . ALA A 1 168 ? -28.444 -15.886 29.843 1.00 69.00 168 ALA A C 1
ATOM 1300 O O . ALA A 1 168 ? -28.654 -17.057 29.513 1.00 69.00 168 ALA A O 1
ATOM 1301 N N . GLN A 1 169 ? -29.130 -14.862 29.353 1.00 66.06 169 GLN A N 1
ATOM 1302 C CA . GLN A 1 169 ? -30.198 -14.987 28.375 1.00 66.06 169 GLN A CA 1
ATOM 1303 C C . GLN A 1 169 ? -29.871 -14.144 27.154 1.00 66.06 169 GLN A C 1
ATOM 1305 O O . GLN A 1 169 ? -29.157 -13.148 27.235 1.00 66.06 169 GLN A O 1
ATOM 1310 N N . PHE A 1 170 ? -30.388 -14.567 26.011 1.00 65.56 170 PHE A N 1
ATOM 1311 C CA . PHE A 1 170 ? -30.415 -13.701 24.852 1.00 65.56 170 PHE A CA 1
ATOM 1312 C C . PHE A 1 170 ? -31.690 -12.872 24.907 1.00 65.56 170 PHE A C 1
ATOM 1314 O O . PHE A 1 170 ? -32.768 -13.434 25.110 1.00 65.56 170 PHE A O 1
ATOM 1321 N N . ASN A 1 171 ? -31.569 -11.563 24.705 1.00 62.78 171 ASN A N 1
ATOM 1322 C CA . ASN A 1 171 ? -32.733 -10.697 24.652 1.00 62.78 171 ASN A CA 1
ATOM 1323 C C . ASN A 1 171 ? -33.168 -10.489 23.208 1.00 62.78 171 ASN A C 1
ATOM 1325 O O . ASN A 1 171 ? -32.394 -10.073 22.341 1.00 62.78 171 ASN A O 1
ATOM 1329 N N . ASP A 1 172 ? -34.446 -10.757 22.984 1.00 72.44 172 ASP A N 1
ATOM 1330 C CA . ASP A 1 172 ? -35.128 -10.385 21.764 1.00 72.44 172 ASP A CA 1
ATOM 1331 C C . ASP A 1 172 ? -35.449 -8.892 21.834 1.00 72.44 172 ASP A C 1
ATOM 1333 O O . ASP A 1 172 ? -36.173 -8.427 22.718 1.00 72.44 172 ASP A O 1
ATOM 1337 N N . ALA A 1 173 ? -34.875 -8.131 20.910 1.00 69.00 173 ALA A N 1
ATOM 1338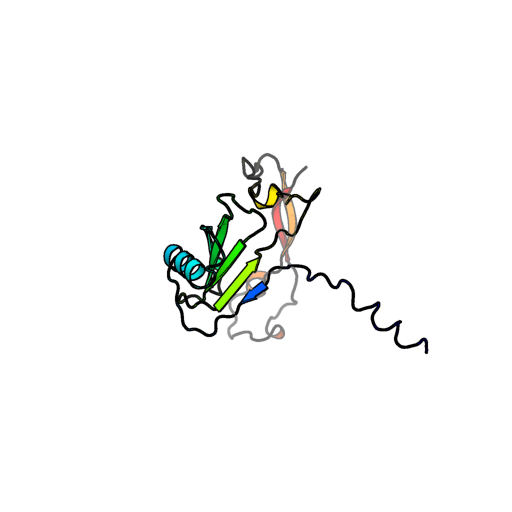 C CA . ALA A 1 173 ? -35.146 -6.714 20.767 1.00 69.00 173 ALA A CA 1
ATOM 1339 C C . ALA A 1 173 ? -35.941 -6.475 19.487 1.00 69.00 173 ALA A C 1
ATOM 1341 O O . ALA A 1 173 ? -35.600 -6.984 18.416 1.00 69.00 173 ALA A O 1
ATOM 1342 N N . GLU A 1 174 ? -36.991 -5.667 19.601 1.00 74.62 174 GLU A N 1
ATOM 1343 C CA . GLU A 1 174 ? -37.628 -5.066 18.440 1.00 74.62 174 GLU A CA 1
ATOM 1344 C C . GLU A 1 174 ? -36.736 -3.939 17.935 1.00 74.62 174 GLU A C 1
ATOM 1346 O O . GLU A 1 174 ? -36.548 -2.919 18.600 1.00 74.62 174 GLU A O 1
ATOM 1351 N N . VAL A 1 175 ? -36.164 -4.146 16.755 1.00 73.25 175 VAL A N 1
ATOM 1352 C CA . VAL A 1 175 ? -35.364 -3.135 16.073 1.00 73.25 175 VAL A CA 1
ATOM 1353 C C . VAL A 1 175 ? -36.019 -2.783 14.751 1.00 73.25 175 VAL A C 1
ATOM 1355 O O . VAL A 1 175 ? -36.563 -3.638 14.046 1.00 73.25 175 VAL A O 1
ATOM 1358 N N . GLU A 1 176 ? -35.965 -1.502 14.412 1.00 73.69 176 GLU A N 1
ATOM 1359 C CA . GLU A 1 176 ? -36.358 -1.040 13.092 1.00 73.69 176 GLU A CA 1
ATOM 1360 C C . GLU A 1 176 ? -35.226 -1.352 12.116 1.00 73.69 176 GLU A C 1
ATOM 1362 O O . GLU A 1 176 ? -34.128 -0.797 12.205 1.00 73.69 176 GLU A O 1
ATOM 1367 N N . VAL A 1 177 ? -35.489 -2.271 11.191 1.00 72.38 177 VAL A N 1
ATOM 1368 C CA . VAL A 1 177 ? -34.556 -2.621 10.120 1.00 72.38 177 VAL A CA 1
ATOM 1369 C C . VAL A 1 177 ? -35.174 -2.297 8.775 1.00 72.38 177 VAL A C 1
ATOM 1371 O O . VAL A 1 177 ? -36.382 -2.412 8.558 1.00 72.38 177 VAL A O 1
ATOM 1374 N N . LEU A 1 178 ? -34.321 -1.883 7.845 1.00 70.88 178 LEU A N 1
ATOM 1375 C CA . LEU A 1 178 ? -34.734 -1.624 6.479 1.00 70.88 178 LEU A CA 1
ATOM 1376 C C . LEU A 1 178 ? -34.871 -2.965 5.747 1.00 70.88 178 LEU A C 1
ATOM 1378 O O . LEU A 1 178 ? -33.867 -3.615 5.453 1.00 70.88 178 LEU A O 1
ATOM 1382 N N . ALA A 1 179 ? -36.103 -3.387 5.458 1.00 61.59 179 ALA A N 1
ATOM 1383 C CA . ALA A 1 179 ? -36.357 -4.575 4.651 1.00 61.59 179 ALA A CA 1
ATOM 1384 C C . ALA A 1 179 ? -36.709 -4.194 3.213 1.00 61.59 179 ALA A C 1
ATOM 1386 O O . ALA A 1 179 ? -37.494 -3.278 2.958 1.00 61.59 179 ALA A O 1
ATOM 1387 N N . ARG A 1 180 ? -36.139 -4.938 2.265 1.00 59.19 180 ARG A N 1
ATOM 1388 C CA . ARG A 1 180 ? -36.518 -4.877 0.855 1.00 59.19 180 ARG A CA 1
ATOM 1389 C C . ARG A 1 180 ? -37.768 -5.738 0.661 1.00 59.19 180 ARG A C 1
ATOM 1391 O O . ARG A 1 180 ? -37.743 -6.905 1.047 1.00 59.19 180 ARG A O 1
ATOM 1398 N N . VAL A 1 181 ? -38.832 -5.158 0.106 1.00 57.81 181 VAL A N 1
ATOM 1399 C CA . VAL A 1 181 ? -40.041 -5.899 -0.307 1.00 57.81 181 VAL A CA 1
ATOM 1400 C C . VAL A 1 181 ? -39.777 -6.624 -1.621 1.00 57.81 181 VAL A C 1
ATOM 1402 O O . VAL A 1 181 ? -39.105 -6.022 -2.494 1.00 57.81 181 VAL A O 1
#

Organism: NCBI:txid2829489